Protein AF-A0A3A2Z4V1-F1 (afdb_monomer)

Foldseek 3Di:
DQPDDDVLSVVLVVLVCLQQVAADDDPVDPDDPVNDDPNNDGDADDWDDDPVDIDTHHHPHDPVSLVVSLVVLVPDPDPSSVVSSCDSVVHDDDDQADDPDPVVSVVVVVVVVVVVVVVVVCVVVNDDDDLLPRLLCCLCPVLVPDDDPDPVVVVVSVVSSVVSCVSSVVD

Radius of gyration: 25.1 Å; Cα contacts (8 Å, |Δi|>4): 135; chains: 1; bounding box: 52×49×65 Å

Nearest PDB structures (foldseek):
  5da8-assembly2_S  TM=8.248E-01  e=1.178E-10  Chlorobaculum tepidum TLS
  2cgt-assembly1_H  TM=9.045E-01  e=7.597E-10  Escherichia coli
  4ki8-assembly1_D  TM=7.919E-01  e=4.082E-10  Escherichia coli
  3wvl-assembly1_C  TM=5.494E-01  e=1.772E-09  Escherichia coli K-12
  1svt-assembly1_A  TM=5.442E-01  e=5.482E-09  Escherichia coli

Solvent-accessible surface area (backbone atoms only — not comparable to full-atom values): 10223 Å² total; per-residue (Å²): 130,81,63,75,61,74,70,56,22,56,51,51,48,46,53,50,15,47,41,19,46,23,61,73,81,43,94,89,47,96,60,54,80,92,70,68,51,77,80,40,52,51,44,58,75,45,74,49,76,60,100,88,50,76,48,82,37,66,46,65,26,54,68,66,61,48,50,54,51,46,55,70,46,68,79,51,101,39,75,75,42,49,56,51,42,48,62,69,71,64,63,82,89,83,87,86,76,79,56,96,43,74,69,50,29,52,54,52,44,51,53,51,50,52,50,53,51,53,51,50,51,34,70,74,78,47,83,74,62,64,80,40,48,46,40,44,52,43,43,56,62,62,58,63,70,63,81,60,93,46,70,68,52,45,51,49,53,51,51,50,47,56,56,52,42,44,61,44,74,70,113

Sequence (171 aa):
KAPGFGDNRKSILGDIGILTNATVFTDELDIKLEKATPDMLGSTGSITITKEDTIILNGEGSKDAIAQRCEQIRGYEKEKLQERLAKLSGGVAVIKVGGASEVEVGEKKDRVVDALNATRAAVEEGILPGGGTALIKAAANALGGVQPSNFDQQLGVSIIKNAITRPARRI

Secondary structure (DSSP, 8-state):
--SSSHHHHHHHHHHHHHHHTPPPP-TTSS--GGG--GGGS--EEEEEE-SS-EEEEEE---HHHHHHHHHHHHT---HHHHHHHHHHHS---------SSHHHHHHHHHHHHHHHHHHHHHHHH----TTTHHHHHHHHHTSTT---SSHHHHHHHHHHHHHHHHHHHH-

Mean predicted aligned error: 8.97 Å

Structure (mmCIF, N/CA/C/O backbone):
data_AF-A0A3A2Z4V1-F1
#
_entry.id   AF-A0A3A2Z4V1-F1
#
loop_
_atom_site.group_PDB
_atom_site.id
_atom_site.type_symbol
_atom_site.label_atom_id
_atom_site.label_alt_id
_atom_site.label_comp_id
_atom_site.label_asym_id
_atom_site.label_entity_id
_atom_site.label_seq_id
_atom_site.pdbx_PDB_ins_code
_atom_site.Cartn_x
_atom_site.Cartn_y
_atom_site.Cartn_z
_atom_site.occupancy
_atom_site.B_iso_or_equiv
_atom_site.auth_seq_id
_atom_site.auth_comp_id
_atom_site.auth_asym_id
_atom_site.auth_atom_id
_atom_site.pdbx_PDB_model_num
ATOM 1 N N . LYS A 1 1 ? 0.049 13.207 13.310 1.00 84.06 1 LYS A N 1
ATOM 2 C CA . LYS A 1 1 ? -0.432 14.558 12.907 1.00 84.06 1 LYS A CA 1
ATOM 3 C C . LYS A 1 1 ? -1.834 14.408 12.332 1.00 84.06 1 LYS A C 1
ATOM 5 O O . LYS A 1 1 ? -2.084 13.378 11.724 1.00 84.06 1 LYS A O 1
ATOM 10 N N . ALA A 1 2 ? -2.730 15.379 12.524 1.00 84.94 2 ALA A N 1
ATOM 11 C CA . ALA A 1 2 ? -4.074 15.281 11.955 1.00 84.94 2 ALA A CA 1
ATOM 12 C C . ALA A 1 2 ? -4.019 15.362 10.413 1.00 84.94 2 ALA A C 1
ATOM 14 O O . ALA A 1 2 ? -3.345 16.260 9.895 1.00 84.94 2 ALA A O 1
ATOM 15 N N . PRO A 1 3 ? -4.691 14.453 9.686 1.00 85.06 3 PRO A N 1
ATOM 16 C CA . PRO A 1 3 ? -4.718 14.470 8.227 1.00 85.06 3 PRO A CA 1
ATOM 17 C C . PRO A 1 3 ? -5.536 15.660 7.699 1.00 85.06 3 PRO A C 1
ATOM 19 O O . PRO A 1 3 ? -6.578 16.017 8.248 1.00 85.06 3 PRO A O 1
ATOM 22 N N . GLY A 1 4 ? -5.068 16.276 6.612 1.00 84.56 4 GLY A N 1
ATOM 23 C CA . GLY A 1 4 ? -5.753 17.391 5.953 1.00 84.56 4 GLY A CA 1
ATOM 24 C C . GLY A 1 4 ? -5.625 18.759 6.646 1.00 84.56 4 GLY A C 1
ATOM 25 O O . GLY A 1 4 ? -4.877 18.965 7.611 1.00 84.56 4 GLY A O 1
ATOM 26 N N . PHE A 1 5 ? -6.366 19.736 6.119 1.00 85.06 5 PHE A N 1
ATOM 27 C CA . PHE A 1 5 ? -6.348 21.135 6.559 1.00 85.06 5 PHE A CA 1
ATOM 28 C C . PHE A 1 5 ? -7.760 21.734 6.588 1.00 85.06 5 PHE A C 1
ATOM 30 O O . PHE A 1 5 ? -8.630 21.285 5.842 1.00 85.06 5 PHE A O 1
ATOM 37 N N . GLY A 1 6 ? -7.981 22.733 7.450 1.00 86.81 6 GLY A N 1
ATOM 38 C CA . GLY A 1 6 ? -9.272 23.421 7.591 1.00 86.81 6 GLY A CA 1
ATOM 39 C C . GLY A 1 6 ? -10.429 22.466 7.904 1.00 86.81 6 GLY A C 1
ATOM 40 O O . GLY A 1 6 ? -10.278 21.531 8.693 1.00 86.81 6 GLY A O 1
ATOM 41 N N . ASP A 1 7 ? -11.562 22.658 7.232 1.00 83.44 7 ASP A N 1
ATOM 42 C CA . ASP A 1 7 ? -12.784 21.866 7.445 1.00 83.44 7 ASP A CA 1
ATOM 43 C C . ASP A 1 7 ? -12.637 20.395 7.040 1.00 83.44 7 ASP A C 1
ATOM 45 O O . ASP A 1 7 ? -13.273 19.509 7.621 1.00 83.44 7 ASP A O 1
ATOM 49 N N . ASN A 1 8 ? -11.727 20.093 6.107 1.00 83.06 8 ASN A N 1
ATOM 50 C CA . ASN A 1 8 ? -11.405 18.709 5.764 1.00 83.06 8 ASN A CA 1
ATOM 51 C C . ASN A 1 8 ? -10.764 17.975 6.944 1.00 83.06 8 ASN A C 1
ATOM 53 O O . ASN A 1 8 ? -11.051 16.800 7.148 1.00 83.06 8 ASN A O 1
ATOM 57 N N . ARG A 1 9 ? -9.935 18.656 7.745 1.00 87.44 9 ARG A N 1
ATOM 58 C CA . ARG A 1 9 ? -9.332 18.052 8.941 1.00 87.44 9 ARG A CA 1
ATOM 59 C C . ARG A 1 9 ? -10.400 17.688 9.967 1.00 87.44 9 ARG A C 1
ATOM 61 O O . ARG A 1 9 ? -10.394 16.567 10.461 1.00 87.44 9 ARG A O 1
ATOM 68 N N . LYS A 1 10 ? -11.324 18.611 10.253 1.00 86.56 10 LYS A N 1
ATOM 69 C CA . LYS A 1 10 ? -12.451 18.370 11.171 1.00 86.56 10 LYS A CA 1
ATOM 70 C C . LYS A 1 10 ? -13.300 17.191 10.693 1.00 86.56 10 LYS A C 1
ATOM 72 O O . LYS A 1 10 ? -13.620 16.301 11.470 1.00 86.56 10 LYS A O 1
ATOM 77 N N . SER A 1 11 ? -13.577 17.144 9.391 1.00 87.38 11 SER A N 1
ATOM 78 C CA . SER A 1 11 ? -14.369 16.075 8.783 1.00 87.38 11 SER A CA 1
ATOM 79 C C . SER A 1 11 ? -13.695 14.702 8.876 1.00 87.38 11 SER A C 1
ATOM 81 O O . SER A 1 11 ? -14.363 13.738 9.236 1.00 87.38 11 SER A O 1
ATOM 83 N N . ILE A 1 12 ? -12.388 14.607 8.594 1.00 88.44 12 ILE A N 1
ATOM 84 C CA . ILE A 1 12 ? -11.640 13.340 8.688 1.00 88.44 12 ILE A CA 1
ATOM 85 C C . ILE A 1 12 ? -11.493 12.896 10.148 1.00 88.44 12 ILE A C 1
ATOM 87 O O . ILE A 1 12 ? -11.623 11.712 10.439 1.00 88.44 12 ILE A O 1
ATOM 91 N N . LEU A 1 13 ? -11.254 13.823 11.081 1.00 88.88 13 LEU A N 1
ATOM 92 C CA . LEU A 1 13 ? -11.234 13.490 12.507 1.00 88.88 13 LEU A CA 1
ATOM 93 C C . LEU A 1 13 ? -12.601 12.983 12.979 1.00 88.88 13 LEU A C 1
ATOM 95 O O . LEU A 1 13 ? -12.645 12.011 13.722 1.00 88.88 13 LEU A O 1
ATOM 99 N N . GLY A 1 14 ? -13.697 13.582 12.503 1.00 88.12 14 GLY A N 1
ATOM 100 C CA . GLY A 1 14 ? -15.056 13.092 12.747 1.00 88.12 14 GLY A CA 1
ATOM 101 C C . GLY A 1 14 ? -15.277 11.674 12.223 1.00 88.12 14 GLY A C 1
ATOM 102 O O . GLY A 1 14 ? -15.846 10.844 12.924 1.00 88.12 14 GLY A O 1
ATOM 103 N N . ASP A 1 15 ? -14.774 11.369 11.025 1.00 89.19 15 ASP A N 1
ATOM 104 C CA . ASP A 1 15 ? -14.846 10.021 10.449 1.00 89.19 15 ASP A CA 1
ATOM 105 C C . ASP A 1 15 ? -14.077 8.997 11.302 1.00 89.19 15 ASP A C 1
ATOM 107 O O . ASP A 1 15 ? -14.582 7.907 11.565 1.00 89.19 15 ASP A O 1
ATOM 111 N N . ILE A 1 16 ? -12.880 9.360 11.781 1.00 88.81 16 ILE A N 1
ATOM 112 C CA . ILE A 1 16 ? -12.089 8.523 12.697 1.00 88.81 16 ILE A CA 1
ATOM 113 C C . ILE A 1 16 ? -12.826 8.341 14.027 1.00 88.81 16 ILE A C 1
ATOM 115 O O . ILE A 1 16 ? -12.856 7.230 14.542 1.00 88.81 16 ILE A O 1
ATOM 119 N N . GLY A 1 17 ? -13.449 9.398 14.556 1.00 89.12 17 GLY A N 1
ATOM 120 C CA . GLY A 1 17 ? -14.242 9.329 15.782 1.00 89.12 17 GLY A CA 1
ATOM 121 C C . GLY A 1 17 ? -15.422 8.369 15.658 1.00 89.12 17 GLY A C 1
ATOM 122 O O . GLY A 1 17 ? -15.602 7.517 16.518 1.00 89.12 17 GLY A O 1
ATOM 123 N N . ILE A 1 18 ? -16.162 8.410 14.546 1.00 89.00 18 ILE A N 1
ATOM 124 C CA . ILE A 1 18 ? -17.247 7.448 14.281 1.00 89.00 18 ILE A CA 1
ATOM 125 C C . ILE A 1 18 ? -16.701 6.016 14.196 1.00 89.00 18 ILE A C 1
ATOM 127 O O . ILE A 1 18 ? -17.328 5.090 14.707 1.00 89.00 18 ILE A O 1
ATOM 131 N N . LEU A 1 19 ? -15.526 5.827 13.588 1.00 87.81 19 LEU A N 1
ATOM 132 C CA . LEU A 1 19 ? -14.892 4.514 13.452 1.00 87.81 19 LEU A CA 1
ATOM 133 C C . LEU A 1 19 ? -14.431 3.933 14.798 1.00 87.81 19 LEU A C 1
ATOM 135 O O . LEU A 1 19 ? -14.532 2.725 14.996 1.00 87.81 19 LEU A O 1
ATOM 139 N N . THR A 1 20 ? -13.934 4.760 15.718 1.00 89.12 20 THR A N 1
ATOM 140 C CA . THR A 1 20 ? -13.425 4.327 17.034 1.00 89.12 20 THR A CA 1
ATOM 141 C C . THR A 1 20 ? -14.421 4.511 18.178 1.00 89.12 20 THR A C 1
ATOM 143 O O . THR A 1 20 ? -14.085 4.195 19.315 1.00 89.12 20 THR A O 1
ATOM 146 N N . ASN A 1 21 ? -15.627 5.016 17.900 1.00 88.25 21 ASN A N 1
ATOM 147 C CA . ASN A 1 21 ? -16.599 5.459 18.904 1.00 88.25 21 ASN A CA 1
ATOM 148 C C . ASN A 1 21 ? -16.075 6.590 19.822 1.00 88.25 21 ASN A C 1
ATOM 150 O O . ASN A 1 21 ? -16.443 6.677 20.989 1.00 88.25 21 ASN A O 1
ATOM 154 N N . ALA A 1 22 ? -15.202 7.459 19.301 1.00 88.31 22 ALA A N 1
ATOM 155 C CA . ALA A 1 22 ? -14.701 8.633 20.013 1.00 88.31 22 ALA A CA 1
ATOM 156 C C . ALA A 1 22 ? -15.542 9.883 19.737 1.00 88.31 22 ALA A C 1
ATOM 158 O O . ALA A 1 22 ? -16.026 10.106 18.624 1.00 88.31 22 ALA A O 1
ATOM 159 N N . THR A 1 23 ? -15.583 10.781 20.719 1.00 85.00 23 THR A N 1
ATOM 160 C CA . THR A 1 23 ? -16.081 12.145 20.524 1.00 85.00 23 THR A CA 1
ATOM 161 C C . THR A 1 23 ? -14.919 13.060 20.141 1.00 85.00 23 THR A C 1
ATOM 163 O O . THR A 1 23 ? -13.904 13.127 20.832 1.00 85.00 23 THR A O 1
ATOM 166 N N . VAL A 1 24 ? -15.043 13.773 19.019 1.00 84.44 24 VAL A N 1
ATOM 167 C CA . VAL A 1 24 ? -14.017 14.723 18.568 1.00 84.44 24 VAL A CA 1
ATOM 168 C C . VAL A 1 24 ? -14.227 16.059 19.267 1.00 84.44 24 VAL A C 1
ATOM 170 O O . VAL A 1 24 ? -15.249 16.708 19.070 1.00 84.44 24 VAL A O 1
ATOM 173 N N . PHE A 1 25 ? -13.242 16.493 20.050 1.00 82.94 25 PHE A N 1
ATOM 174 C CA . PHE A 1 25 ? -13.252 17.811 20.679 1.00 82.94 25 PHE A CA 1
ATOM 175 C C . PHE A 1 25 ? -12.932 18.885 19.632 1.00 82.94 25 PHE A C 1
ATOM 177 O O . PHE A 1 25 ? -11.852 18.893 19.036 1.00 82.94 25 PHE A O 1
ATOM 184 N N . THR A 1 26 ? -13.874 19.791 19.401 1.00 77.06 26 THR A N 1
ATOM 185 C CA . THR A 1 26 ? -13.714 20.960 18.526 1.00 77.06 26 THR A CA 1
ATOM 186 C C . THR A 1 26 ? -14.158 22.199 19.280 1.00 77.06 26 THR A C 1
ATOM 188 O O . THR A 1 26 ? -15.121 22.103 20.025 1.00 77.06 26 THR A O 1
ATOM 191 N N . ASP A 1 27 ? -13.551 23.359 19.026 1.00 71.56 27 ASP A N 1
ATOM 192 C CA . ASP A 1 27 ? -13.893 24.620 19.715 1.00 71.56 27 ASP A CA 1
ATOM 193 C C . ASP A 1 27 ? -15.361 25.068 19.525 1.00 71.56 27 ASP A C 1
ATOM 195 O O . ASP A 1 27 ? -15.857 25.917 20.258 1.00 71.56 27 ASP A O 1
ATOM 199 N N . GLU A 1 28 ? -16.064 24.495 18.542 1.00 67.38 28 GLU A N 1
ATOM 200 C CA . GLU A 1 28 ? -17.502 24.696 18.293 1.00 67.38 28 GLU A CA 1
ATOM 201 C C . GLU A 1 28 ? -18.402 23.875 19.232 1.00 67.38 28 GLU A C 1
ATOM 203 O O . GLU A 1 28 ? -19.570 24.206 19.425 1.00 67.38 28 GLU A O 1
ATOM 208 N N . LEU A 1 29 ? -17.868 22.797 19.809 1.00 64.69 29 LEU A N 1
ATOM 209 C CA . LEU A 1 29 ? -18.536 21.978 20.811 1.00 64.69 29 LEU A CA 1
ATOM 210 C C . LEU A 1 29 ? -18.071 22.486 22.178 1.00 64.69 29 LEU A C 1
ATOM 212 O O . LEU A 1 29 ? -16.876 22.505 22.452 1.00 64.69 29 LEU A O 1
ATOM 216 N N . ASP A 1 30 ? -18.998 22.862 23.061 1.00 62.91 30 ASP A N 1
ATOM 217 C CA . ASP A 1 30 ? -18.708 23.430 24.396 1.00 62.91 30 ASP A CA 1
ATOM 218 C C . ASP A 1 30 ? -18.134 22.393 25.400 1.00 62.91 30 ASP A C 1
ATOM 220 O O . ASP A 1 30 ? -18.304 22.464 26.619 1.00 62.91 30 ASP A O 1
ATOM 224 N N . ILE A 1 31 ? -17.458 21.367 24.880 1.00 70.06 31 ILE A N 1
ATOM 225 C CA . ILE A 1 31 ? -16.825 20.288 25.624 1.00 70.06 31 ILE A CA 1
ATOM 226 C C . ILE A 1 31 ? -15.334 20.605 25.713 1.00 70.06 31 ILE A C 1
ATOM 228 O O . ILE A 1 31 ? -14.548 20.326 24.808 1.00 70.06 31 ILE A O 1
ATOM 232 N N . LYS A 1 32 ? -14.937 21.202 26.837 1.00 75.31 32 LYS A N 1
ATOM 233 C CA . LYS A 1 32 ? -13.526 21.455 27.146 1.00 75.31 32 LYS A CA 1
ATOM 234 C C . LYS A 1 32 ? -12.796 20.151 27.458 1.00 75.31 32 LYS A C 1
ATOM 236 O O . LYS A 1 32 ? -13.354 19.263 28.101 1.00 75.31 32 LYS A O 1
ATOM 241 N N . LEU A 1 33 ? -11.510 20.098 27.104 1.00 76.44 33 LEU A N 1
ATOM 242 C CA . LEU A 1 33 ? -10.627 18.956 27.375 1.00 76.44 33 LEU A CA 1
ATOM 243 C C . LEU A 1 33 ? -10.563 18.594 28.873 1.00 76.44 33 LEU A C 1
ATOM 245 O O . LEU A 1 33 ? -10.378 17.438 29.232 1.00 76.44 33 LEU A O 1
ATOM 249 N N . GLU A 1 34 ? -10.772 19.583 29.744 1.00 79.12 34 GLU A N 1
ATOM 250 C CA . GLU A 1 34 ? -10.817 19.437 31.206 1.00 79.12 34 GLU A CA 1
ATOM 251 C C . GLU A 1 34 ? -11.976 18.559 31.705 1.00 79.12 34 GLU A C 1
ATOM 253 O O . GLU A 1 34 ? -11.914 18.039 32.815 1.00 79.12 34 GLU A O 1
ATOM 258 N N . LYS A 1 35 ? -13.037 18.395 30.904 1.00 80.50 35 LYS A N 1
ATOM 259 C CA . LYS A 1 35 ? -14.222 17.589 31.235 1.00 80.50 35 LYS A CA 1
ATOM 260 C C . LYS A 1 35 ? -14.280 16.268 30.460 1.00 80.50 35 LYS A C 1
ATOM 262 O O . LYS A 1 35 ? -15.342 15.653 30.399 1.00 80.50 35 LYS A O 1
ATOM 267 N N . ALA A 1 36 ? -13.177 15.846 29.842 1.00 81.25 36 ALA A N 1
ATOM 268 C CA . ALA A 1 36 ? -13.138 14.599 29.090 1.00 81.25 36 ALA A CA 1
ATOM 269 C C . ALA A 1 36 ? -13.385 13.397 30.018 1.00 81.25 36 ALA A C 1
ATOM 271 O O . ALA A 1 36 ? -12.679 13.210 31.011 1.00 81.25 36 ALA A O 1
ATOM 272 N N . THR A 1 37 ? -14.381 12.574 29.686 1.00 83.75 37 THR A N 1
ATOM 273 C CA . THR A 1 37 ? -14.623 11.286 30.348 1.00 83.75 37 THR A CA 1
ATOM 274 C C . THR A 1 37 ? -14.018 10.143 29.528 1.00 83.75 37 THR A C 1
ATOM 276 O O . THR A 1 37 ? -13.835 10.294 28.317 1.00 83.75 37 THR A O 1
ATOM 279 N N . PRO A 1 38 ? -13.718 8.982 30.143 1.00 83.56 38 PRO A N 1
ATOM 280 C CA . PRO A 1 38 ? -13.247 7.805 29.410 1.00 83.56 38 PRO A CA 1
ATOM 281 C C . PRO A 1 38 ? -14.186 7.383 28.274 1.00 83.56 38 PRO A C 1
ATOM 283 O O . PRO A 1 38 ? -13.709 6.956 27.233 1.00 83.56 38 PRO A O 1
ATOM 286 N N . ASP A 1 39 ? -15.496 7.592 28.434 1.00 82.94 39 ASP A N 1
ATOM 287 C CA . ASP A 1 39 ? -16.513 7.264 27.423 1.00 82.94 39 ASP A CA 1
ATOM 288 C C . ASP A 1 39 ? -16.410 8.119 26.148 1.00 82.94 39 ASP A C 1
ATOM 290 O O . ASP A 1 39 ? -16.962 7.765 25.111 1.00 82.94 39 ASP A O 1
ATOM 294 N N . MET A 1 40 ? -15.724 9.266 26.213 1.00 84.06 40 MET A N 1
ATOM 295 C CA . MET A 1 40 ? -15.474 10.122 25.048 1.00 84.06 40 MET A CA 1
ATOM 296 C C . MET A 1 40 ? -14.239 9.681 24.255 1.00 84.06 40 MET A C 1
ATOM 298 O O . MET A 1 40 ? -14.038 10.144 23.128 1.00 84.06 40 MET A O 1
ATOM 302 N N . LEU A 1 41 ? -13.398 8.821 24.836 1.00 85.88 41 LEU A N 1
ATOM 303 C CA . LEU A 1 41 ? -12.207 8.287 24.190 1.00 85.88 41 LEU A CA 1
ATOM 304 C C . LEU A 1 41 ? -12.590 7.066 23.353 1.00 85.88 41 LEU A C 1
ATOM 306 O O . LEU A 1 41 ? -13.305 6.182 23.812 1.00 85.88 41 LEU A O 1
ATOM 310 N N . GLY A 1 42 ? -12.101 7.018 22.116 1.00 86.50 42 GLY A N 1
ATOM 311 C CA . GLY A 1 42 ? -12.352 5.879 21.239 1.00 86.50 42 GLY A CA 1
ATOM 312 C C . GLY A 1 42 ? -11.459 4.688 21.547 1.00 86.50 42 GLY A C 1
ATOM 313 O O . GLY A 1 42 ? -10.327 4.841 22.009 1.00 86.50 42 GLY A O 1
ATOM 314 N N . SER A 1 43 ? -11.951 3.516 21.169 1.00 87.50 43 SER A N 1
ATOM 315 C CA . SER A 1 43 ? -11.275 2.232 21.321 1.00 87.50 43 SER A CA 1
ATOM 316 C C . SER A 1 43 ? -11.059 1.569 19.964 1.00 87.50 43 SER A C 1
ATOM 318 O O . SER A 1 43 ? -11.840 1.722 19.018 1.00 87.50 43 SER A O 1
ATOM 320 N N . THR A 1 44 ? -9.958 0.832 19.849 1.00 90.25 44 THR A N 1
ATOM 321 C CA . THR A 1 44 ? -9.606 0.085 18.640 1.00 90.25 44 THR A CA 1
ATOM 322 C C . THR A 1 44 ? -8.736 -1.112 19.001 1.00 90.25 44 THR A C 1
ATOM 324 O O . THR A 1 44 ? -7.961 -1.054 19.953 1.00 90.25 44 THR A O 1
ATOM 327 N N . GLY A 1 45 ? -8.834 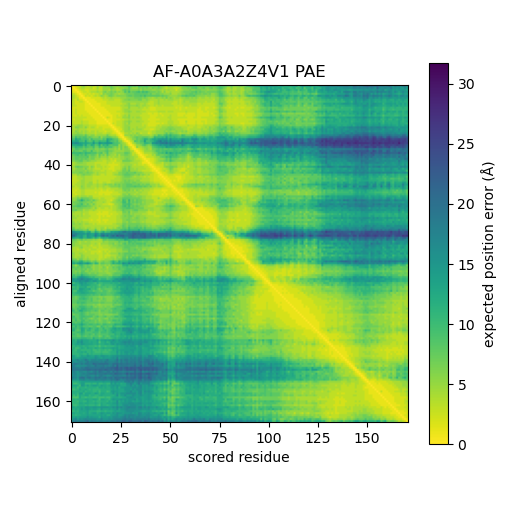-2.192 18.228 1.00 86.88 45 GLY A N 1
ATOM 328 C CA . GLY A 1 45 ? -8.099 -3.427 18.498 1.00 86.88 45 GLY A CA 1
ATOM 329 C C . GLY A 1 45 ? -6.580 -3.286 18.368 1.00 86.88 45 GLY A C 1
ATOM 330 O O . GLY A 1 45 ? -5.842 -3.749 19.234 1.00 86.88 45 GLY A O 1
ATOM 331 N N . SER A 1 46 ? -6.088 -2.656 17.298 1.00 87.69 46 SER A N 1
ATOM 332 C CA . SER A 1 46 ? -4.658 -2.361 17.159 1.00 87.69 46 SER A CA 1
ATOM 333 C C . SER A 1 46 ? -4.391 -1.152 16.268 1.00 87.69 46 SER A C 1
ATOM 335 O O . SER A 1 46 ? -5.170 -0.818 15.379 1.00 87.69 46 SER A O 1
ATOM 337 N N . ILE A 1 47 ? -3.269 -0.475 16.514 1.00 90.00 47 ILE A N 1
ATOM 338 C CA . ILE A 1 47 ? -2.819 0.676 15.725 1.00 90.00 47 ILE A CA 1
ATOM 339 C C . ILE A 1 47 ? -1.378 0.423 15.300 1.00 90.00 47 ILE A C 1
ATOM 341 O O . ILE A 1 47 ? -0.534 0.083 16.127 1.00 90.00 47 ILE A O 1
ATOM 345 N N . THR A 1 48 ? -1.091 0.599 14.013 1.00 88.94 48 THR A N 1
ATOM 346 C CA . THR A 1 48 ? 0.273 0.557 13.470 1.00 88.94 48 THR A CA 1
ATOM 347 C C . THR A 1 48 ? 0.626 1.926 12.908 1.00 88.94 48 THR A C 1
ATOM 349 O O . THR A 1 48 ? -0.099 2.456 12.067 1.00 88.94 48 THR A O 1
ATOM 352 N N . ILE A 1 49 ? 1.731 2.505 13.375 1.00 91.62 49 ILE A N 1
ATOM 353 C CA . ILE A 1 49 ? 2.202 3.829 12.955 1.00 91.62 49 ILE A CA 1
ATOM 354 C C . ILE A 1 49 ? 3.563 3.656 12.287 1.00 91.62 49 ILE A C 1
ATOM 356 O O . ILE A 1 49 ? 4.499 3.148 12.905 1.00 91.62 49 ILE A O 1
ATOM 360 N N . THR A 1 50 ? 3.671 4.079 11.032 1.00 88.56 50 THR A N 1
ATOM 361 C CA . THR A 1 50 ? 4.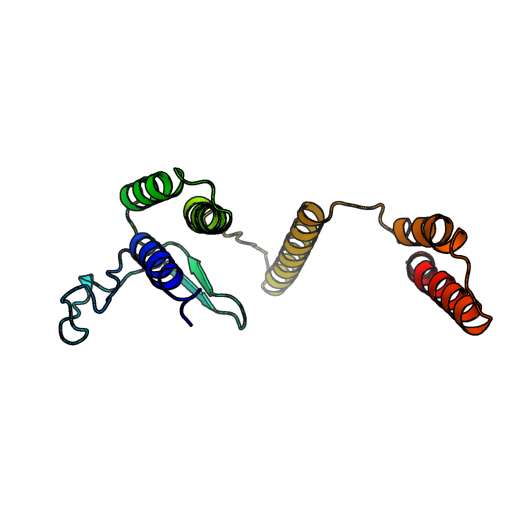939 4.183 10.304 1.00 88.56 50 THR A CA 1
ATOM 362 C C . THR A 1 50 ? 5.334 5.658 10.180 1.00 88.56 50 THR A C 1
ATOM 364 O O . THR A 1 50 ? 4.663 6.551 10.701 1.00 88.56 50 THR A O 1
ATOM 367 N N . LYS A 1 51 ? 6.459 5.943 9.517 1.00 86.94 51 LYS A N 1
ATOM 368 C CA . LYS A 1 51 ? 6.917 7.324 9.296 1.00 86.94 51 LYS A CA 1
ATOM 369 C C . LYS A 1 51 ? 5.910 8.150 8.481 1.00 86.94 51 LYS A C 1
ATOM 371 O O . LYS A 1 51 ? 5.815 9.359 8.685 1.00 86.94 51 LYS A O 1
ATOM 376 N N . GLU A 1 52 ? 5.201 7.498 7.567 1.00 86.88 52 GLU A N 1
ATOM 377 C CA . GLU A 1 52 ? 4.340 8.147 6.575 1.00 86.88 52 GLU A CA 1
ATOM 378 C C . GLU A 1 52 ? 2.857 7.852 6.832 1.00 86.88 52 GLU A C 1
ATOM 380 O O . GLU A 1 52 ? 2.027 8.742 6.650 1.00 86.88 52 GLU A O 1
ATOM 385 N N . ASP A 1 53 ? 2.537 6.676 7.387 1.00 86.56 53 ASP A N 1
ATOM 386 C CA . ASP A 1 53 ? 1.166 6.184 7.506 1.00 86.56 53 ASP A CA 1
ATOM 387 C C . ASP A 1 53 ? 0.744 5.870 8.945 1.00 86.56 53 ASP A C 1
ATOM 389 O O . ASP A 1 53 ? 1.539 5.570 9.838 1.00 86.56 53 ASP A O 1
ATOM 393 N N . THR A 1 54 ? -0.566 5.905 9.178 1.00 89.56 54 THR A N 1
ATOM 394 C CA . THR A 1 54 ? -1.201 5.437 10.415 1.00 89.56 54 THR A CA 1
ATOM 395 C C . THR A 1 54 ? -2.376 4.544 10.052 1.00 89.56 54 THR A C 1
ATOM 397 O O . THR A 1 54 ? -3.303 4.982 9.374 1.00 89.56 54 THR A O 1
ATOM 400 N N . ILE A 1 55 ? -2.335 3.293 10.508 1.00 88.19 55 ILE A N 1
ATOM 401 C CA . ILE A 1 55 ? -3.337 2.266 10.221 1.00 88.19 55 ILE A CA 1
ATOM 402 C C . ILE A 1 55 ? -4.051 1.922 11.526 1.00 88.19 55 ILE A C 1
ATOM 404 O O . ILE A 1 55 ? -3.414 1.501 12.493 1.00 88.19 55 ILE A O 1
ATOM 408 N N . ILE A 1 56 ? -5.370 2.100 11.540 1.00 88.50 56 ILE A N 1
ATOM 409 C CA . ILE A 1 56 ? -6.247 1.788 12.672 1.00 88.50 56 ILE A CA 1
ATOM 410 C C . ILE A 1 56 ? -7.019 0.513 12.323 1.00 88.50 56 ILE A C 1
ATOM 412 O O . ILE A 1 56 ? -7.681 0.453 11.287 1.00 88.50 56 ILE A O 1
ATOM 416 N N . LEU A 1 57 ? -6.907 -0.513 13.165 1.00 85.56 57 LEU A N 1
ATOM 417 C CA . LEU A 1 57 ? -7.498 -1.833 12.956 1.00 85.56 57 LEU A CA 1
ATOM 418 C C . LEU A 1 57 ? -8.571 -2.112 14.008 1.00 85.56 57 LEU A C 1
ATOM 420 O O . LEU A 1 57 ? -8.322 -1.982 15.209 1.00 85.56 57 LEU A O 1
ATOM 424 N N . ASN A 1 58 ? -9.728 -2.590 13.541 1.00 82.31 58 ASN A N 1
ATOM 425 C CA . ASN A 1 58 ? -10.877 -2.981 14.364 1.00 82.31 58 ASN A CA 1
ATOM 426 C C . ASN A 1 58 ? -11.315 -1.876 15.339 1.00 82.31 58 ASN A C 1
ATOM 428 O O . ASN A 1 58 ? -11.158 -2.027 16.548 1.00 82.31 58 ASN A O 1
ATOM 432 N N . GLY A 1 59 ? -11.839 -0.767 14.815 1.00 84.38 59 GLY A N 1
ATOM 433 C CA . GLY A 1 59 ? -12.471 0.256 15.650 1.00 84.38 59 GLY A CA 1
ATOM 434 C C . GLY A 1 59 ? -13.778 -0.244 16.275 1.00 84.38 59 GLY A C 1
ATOM 435 O O . GLY A 1 59 ? -14.489 -1.039 15.661 1.00 84.38 59 GLY A O 1
ATOM 436 N N . GLU A 1 60 ? -14.092 0.220 17.486 1.00 84.94 60 GLU A N 1
ATOM 437 C CA . GLU A 1 60 ? -15.318 -0.152 18.218 1.00 84.94 60 GLU A CA 1
ATOM 438 C C . GLU A 1 60 ? -16.565 0.662 17.808 1.00 84.94 60 GLU A C 1
ATOM 440 O O . GLU A 1 60 ? -17.586 0.651 18.493 1.00 84.94 60 GLU A O 1
ATOM 445 N N . GLY A 1 61 ? -16.512 1.367 16.675 1.00 84.00 61 GLY A N 1
ATOM 446 C CA . GLY A 1 61 ? -17.647 2.097 16.117 1.00 84.00 61 GLY A CA 1
ATOM 447 C C . GLY A 1 61 ? -18.825 1.193 15.736 1.00 84.00 61 GLY A C 1
ATOM 448 O O . GLY A 1 61 ? -18.656 0.091 15.208 1.00 84.00 61 GLY A O 1
ATOM 449 N N . SER A 1 62 ? -20.049 1.685 15.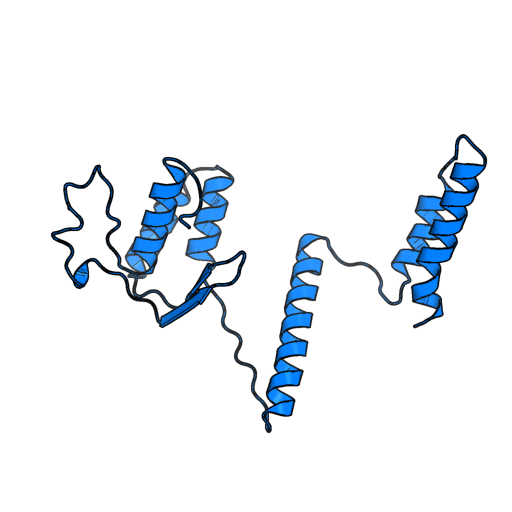951 1.00 86.44 62 SER A N 1
ATOM 450 C CA . SER A 1 62 ? -21.262 0.985 15.510 1.00 86.44 62 SER A CA 1
ATOM 451 C C . SER A 1 62 ? -21.317 0.884 13.983 1.00 86.44 62 SER A C 1
ATOM 453 O O . SER A 1 62 ? -21.138 1.876 13.271 1.00 86.44 62 SER A O 1
ATOM 455 N N . LYS A 1 63 ? -21.642 -0.311 13.469 1.00 84.44 63 LYS A N 1
ATOM 456 C CA . LYS A 1 63 ? -21.821 -0.550 12.026 1.00 84.44 63 LYS A CA 1
ATOM 457 C C . LYS A 1 63 ? -22.879 0.369 11.418 1.00 84.44 63 LYS A C 1
ATOM 459 O O . LYS A 1 63 ? -22.685 0.845 10.303 1.00 84.44 63 LYS A O 1
ATOM 464 N N . ASP A 1 64 ? -23.942 0.662 12.164 1.00 88.06 64 ASP A N 1
ATOM 465 C CA . ASP A 1 64 ? -25.024 1.535 11.703 1.00 88.06 64 ASP A CA 1
ATOM 466 C C . ASP A 1 64 ? -24.546 2.984 11.576 1.00 88.06 64 ASP A C 1
ATOM 468 O O . ASP A 1 64 ? -24.828 3.646 10.579 1.00 88.06 64 ASP A O 1
ATOM 472 N N . ALA A 1 65 ? -23.746 3.458 12.536 1.00 86.62 65 ALA A N 1
ATOM 473 C CA . ALA A 1 65 ? -23.165 4.798 12.494 1.00 86.62 65 ALA A CA 1
ATOM 474 C C . ALA A 1 65 ? -22.189 4.956 11.313 1.00 86.62 65 ALA A C 1
ATOM 476 O O . ALA A 1 65 ? -22.208 5.970 10.613 1.00 86.62 65 ALA A O 1
ATOM 477 N N . ILE A 1 66 ? -21.376 3.930 11.038 1.00 87.12 66 ILE A N 1
ATOM 478 C CA . ILE A 1 66 ? -20.462 3.907 9.887 1.00 87.12 66 ILE A CA 1
ATOM 479 C C . ILE A 1 66 ? -21.247 3.868 8.566 1.00 87.12 66 ILE A C 1
ATOM 481 O O . ILE A 1 66 ? -20.895 4.584 7.626 1.00 87.12 66 ILE A O 1
ATOM 485 N N . ALA A 1 67 ? -22.322 3.078 8.483 1.00 86.38 67 ALA A N 1
ATOM 486 C CA . ALA A 1 67 ? -23.168 2.991 7.294 1.00 86.38 67 ALA A CA 1
ATOM 487 C C . ALA A 1 67 ? -23.871 4.325 6.998 1.00 86.38 67 ALA A C 1
ATOM 489 O O . ALA A 1 67 ? -23.775 4.831 5.879 1.00 86.38 67 ALA A O 1
ATOM 490 N N . GLN A 1 68 ? -24.476 4.948 8.015 1.00 88.75 68 GLN A N 1
ATOM 491 C CA . GLN A 1 68 ? -25.083 6.277 7.900 1.00 88.75 68 GLN A CA 1
ATOM 492 C C . GLN A 1 68 ? -24.059 7.324 7.457 1.00 88.75 68 GLN A C 1
ATOM 494 O O . GLN A 1 68 ? -24.341 8.158 6.595 1.00 88.75 68 GLN A O 1
ATOM 499 N N . ARG A 1 69 ? -22.835 7.263 7.994 1.00 86.44 69 ARG A N 1
ATOM 500 C CA . ARG A 1 69 ? -21.762 8.168 7.579 1.00 86.44 69 ARG A CA 1
ATOM 501 C C . ARG A 1 69 ? -21.357 7.953 6.123 1.00 86.44 69 ARG A C 1
ATOM 503 O O . ARG A 1 69 ? -21.155 8.926 5.398 1.00 86.44 69 ARG A O 1
ATOM 510 N N . CYS A 1 70 ? -21.272 6.702 5.6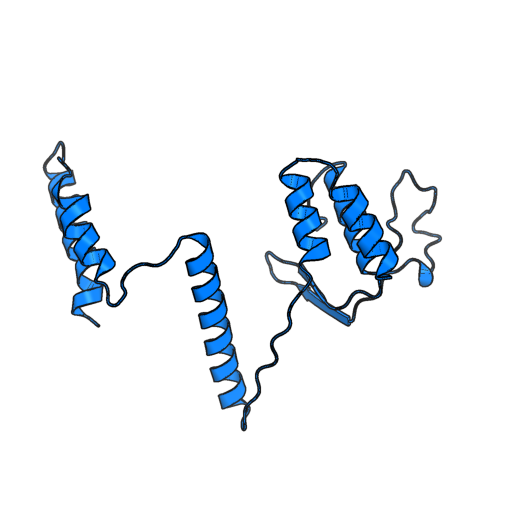78 1.00 86.00 70 CYS A N 1
ATOM 511 C CA . CYS A 1 70 ? -21.009 6.376 4.280 1.00 86.00 70 CYS A CA 1
ATOM 512 C C . CYS A 1 70 ? -22.098 6.933 3.351 1.00 86.00 70 CYS A C 1
ATOM 514 O O . CYS A 1 70 ? -21.763 7.479 2.302 1.00 86.00 70 CYS A O 1
ATOM 516 N N . GLU A 1 71 ? -23.377 6.841 3.728 1.00 86.62 71 GLU A N 1
ATOM 517 C CA . GLU A 1 71 ? -24.493 7.390 2.944 1.00 86.62 71 GLU A CA 1
ATOM 518 C C . GLU A 1 71 ? -24.452 8.918 2.853 1.00 86.62 71 GLU A C 1
ATOM 520 O O . GLU A 1 71 ? -24.587 9.464 1.758 1.00 86.62 71 GLU A O 1
ATOM 525 N N . GLN A 1 72 ? -24.166 9.609 3.963 1.00 84.50 72 GLN A N 1
ATOM 526 C CA . GLN A 1 72 ? -24.001 11.069 3.979 1.00 84.50 72 GLN A CA 1
ATOM 527 C C . GLN A 1 72 ? -22.917 11.548 3.002 1.00 84.50 72 GLN A C 1
ATOM 529 O O . GLN A 1 72 ? -23.053 12.602 2.383 1.00 84.50 72 GLN A O 1
ATOM 534 N N . ILE A 1 73 ? -21.831 10.782 2.864 1.00 83.38 73 ILE A N 1
ATOM 535 C CA . ILE A 1 73 ? -20.699 11.132 1.996 1.00 83.38 73 ILE A CA 1
ATOM 536 C C . ILE A 1 73 ? -20.983 10.765 0.526 1.00 83.38 73 ILE A C 1
ATOM 538 O O . ILE A 1 73 ? -20.461 11.421 -0.376 1.00 83.38 73 ILE A O 1
ATOM 542 N N . ARG A 1 74 ? -21.836 9.762 0.265 1.00 78.38 74 ARG A N 1
ATOM 543 C CA . ARG A 1 74 ? -22.107 9.213 -1.078 1.00 78.38 74 ARG A CA 1
ATOM 544 C C . ARG A 1 74 ? -22.836 10.191 -2.014 1.00 78.38 74 ARG A C 1
ATOM 546 O O . ARG A 1 74 ? -22.746 10.038 -3.225 1.00 78.38 74 ARG A O 1
ATOM 553 N N . GLY A 1 75 ? -23.530 11.194 -1.473 1.00 65.75 75 GLY A N 1
ATOM 554 C CA . GLY A 1 75 ? -24.371 12.126 -2.239 1.00 65.75 75 GLY A CA 1
ATOM 555 C C . GLY A 1 75 ? -23.649 13.228 -3.029 1.00 65.75 75 GLY A C 1
ATOM 556 O O . GLY A 1 75 ? -24.322 14.015 -3.686 1.00 65.75 75 GLY A O 1
ATOM 557 N N . TYR A 1 76 ? -22.316 13.325 -2.971 1.00 59.28 76 TYR A N 1
ATOM 558 C CA . TYR A 1 76 ? -21.568 14.434 -3.578 1.00 59.28 76 TYR A CA 1
ATOM 559 C C . TYR A 1 76 ? -20.394 13.950 -4.445 1.00 59.28 76 TYR A C 1
ATOM 561 O O . TYR A 1 76 ? -19.475 13.293 -3.956 1.00 59.28 76 TYR A O 1
ATOM 569 N N . GLU A 1 77 ? -20.363 14.358 -5.717 1.00 57.94 77 GLU A N 1
ATOM 570 C CA . GLU A 1 77 ? -19.274 14.064 -6.663 1.00 57.94 77 GLU A CA 1
ATOM 571 C C . GLU A 1 77 ? -18.078 15.003 -6.454 1.00 57.94 77 GL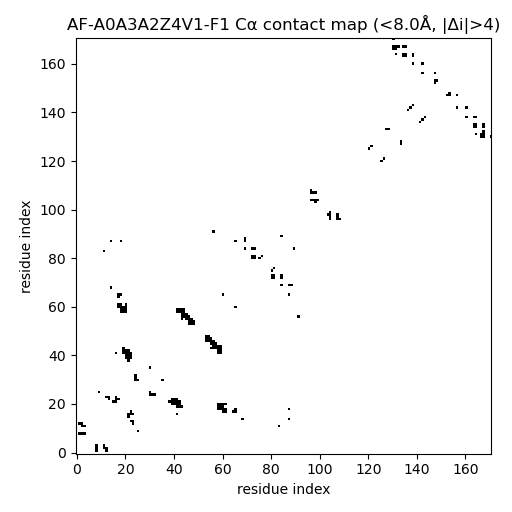U A C 1
ATOM 573 O O . GLU A 1 77 ? -17.846 15.960 -7.192 1.00 57.94 77 GLU A O 1
ATOM 578 N N . LYS A 1 78 ? -17.307 14.756 -5.393 1.00 76.31 78 LYS A N 1
ATOM 579 C CA . LYS A 1 78 ? -15.997 15.387 -5.195 1.00 76.31 78 LYS A CA 1
ATOM 580 C C . LYS A 1 78 ? -14.954 14.306 -4.952 1.00 76.31 78 LYS A C 1
ATOM 582 O O . LYS A 1 78 ? -15.117 13.488 -4.052 1.00 76.31 78 LYS A O 1
ATOM 587 N N . GLU A 1 79 ? -13.849 14.372 -5.685 1.00 77.38 79 GLU A N 1
ATOM 588 C CA . GLU A 1 79 ? -12.694 13.462 -5.591 1.00 77.38 79 GLU A CA 1
ATOM 589 C C . GLU A 1 79 ? -12.226 13.258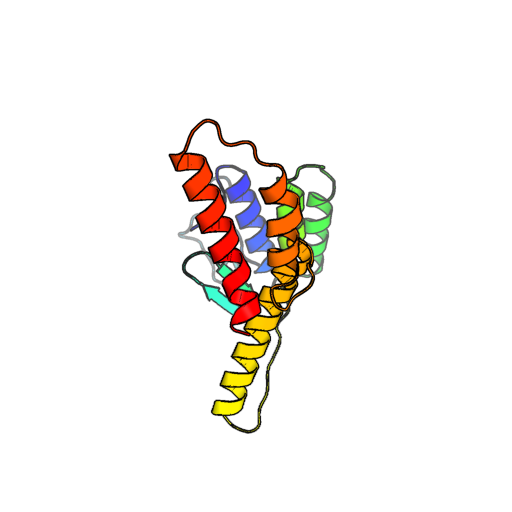 -4.133 1.00 77.38 79 GLU A C 1
ATOM 591 O O . GLU A 1 79 ? -12.059 12.138 -3.657 1.00 77.38 79 GLU A O 1
ATOM 596 N N . LYS A 1 80 ? -12.172 14.345 -3.350 1.00 78.81 80 LYS A N 1
ATOM 597 C CA . LYS A 1 80 ? -11.817 14.307 -1.917 1.00 78.81 80 LYS A CA 1
ATOM 598 C C . LYS A 1 80 ? -12.830 13.568 -1.030 1.00 78.81 80 LYS A C 1
ATOM 600 O O . LYS A 1 80 ? -12.465 13.066 0.030 1.00 78.81 80 LYS A O 1
ATOM 605 N N . LEU A 1 81 ? -14.112 13.554 -1.400 1.00 81.69 81 LEU A N 1
ATOM 606 C CA . LEU A 1 81 ? -15.155 12.836 -0.657 1.00 81.69 81 LEU A CA 1
ATOM 607 C C . LEU A 1 81 ? -15.162 11.351 -1.020 1.00 81.69 81 LEU A C 1
ATOM 609 O O . LEU A 1 81 ? -15.339 10.521 -0.13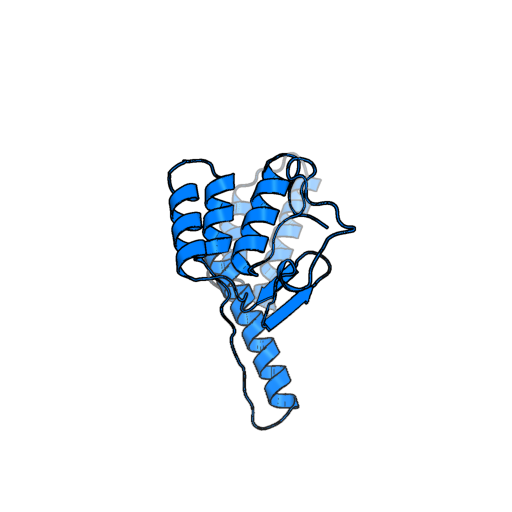2 1.00 81.69 81 LEU A O 1
ATOM 613 N N . GLN A 1 82 ? -14.877 11.016 -2.280 1.00 81.00 82 GLN A N 1
ATOM 614 C CA . GLN A 1 82 ? -14.668 9.632 -2.705 1.00 81.00 82 GLN A CA 1
ATOM 615 C C . GLN A 1 82 ? -13.476 8.995 -1.984 1.00 81.00 82 GLN A C 1
ATOM 617 O O . GLN A 1 82 ? -13.601 7.878 -1.491 1.00 81.00 82 GLN A O 1
ATOM 622 N N . GLU A 1 83 ? -12.365 9.721 -1.818 1.00 81.81 83 GLU A N 1
ATOM 623 C CA . GLU A 1 83 ? -11.204 9.230 -1.062 1.00 81.81 83 GLU A CA 1
ATOM 624 C C . GLU A 1 83 ? -11.565 8.900 0.401 1.00 81.81 83 GLU A C 1
ATOM 626 O O . GLU A 1 83 ? -11.151 7.878 0.950 1.00 81.81 83 GLU A O 1
ATOM 631 N N . ARG A 1 84 ? -12.387 9.740 1.041 1.00 84.75 84 ARG A N 1
ATOM 632 C CA . ARG A 1 84 ? -12.873 9.503 2.411 1.00 84.75 84 ARG A CA 1
ATOM 633 C C . ARG A 1 84 ? -13.826 8.316 2.488 1.00 84.75 84 ARG A C 1
ATOM 635 O O . ARG A 1 84 ? -13.693 7.486 3.384 1.00 84.75 84 ARG A O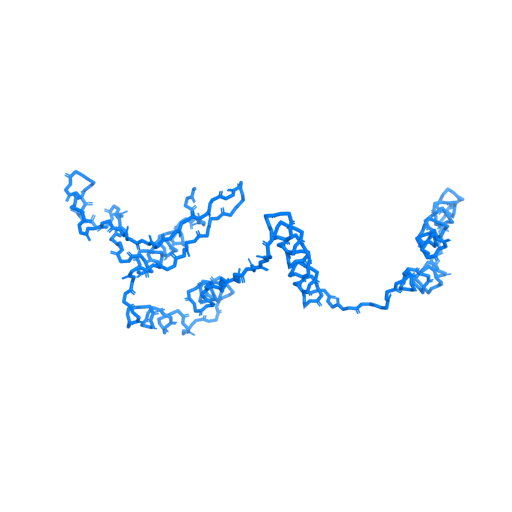 1
ATOM 642 N N . LEU A 1 85 ? -14.759 8.218 1.542 1.00 84.00 85 LEU A N 1
ATOM 643 C CA . LEU A 1 85 ? -15.684 7.093 1.450 1.00 84.00 85 LEU A CA 1
ATOM 644 C C . LEU A 1 85 ? -14.922 5.782 1.258 1.00 84.00 85 LEU A C 1
ATOM 646 O O . LEU A 1 85 ? -15.242 4.799 1.920 1.00 84.00 85 LEU A O 1
ATOM 650 N N . ALA A 1 86 ? -13.893 5.767 0.410 1.00 83.50 86 ALA A N 1
ATOM 651 C CA . ALA A 1 86 ? -13.048 4.598 0.197 1.00 83.50 86 ALA A CA 1
ATOM 652 C C . ALA A 1 86 ? -12.336 4.172 1.490 1.00 83.50 86 ALA A C 1
ATOM 654 O O . ALA A 1 86 ? -12.313 2.987 1.807 1.00 83.50 86 ALA A O 1
ATOM 655 N N . LYS A 1 87 ? -11.834 5.124 2.289 1.00 83.94 87 LYS A N 1
ATOM 656 C CA . LYS A 1 87 ? -11.194 4.827 3.584 1.00 83.94 87 LYS A CA 1
ATOM 657 C C . LYS A 1 87 ? -12.171 4.277 4.630 1.00 83.94 87 LYS A C 1
ATOM 659 O O . LYS A 1 87 ? -11.792 3.399 5.396 1.00 83.94 87 LYS A O 1
ATOM 664 N N . LEU A 1 88 ? -13.416 4.760 4.657 1.00 82.19 88 LEU A N 1
ATOM 665 C CA . LEU A 1 88 ? -14.444 4.283 5.594 1.00 82.19 88 LEU A CA 1
ATOM 666 C C . LEU A 1 88 ? -15.070 2.943 5.179 1.00 82.19 88 LEU A C 1
ATOM 668 O O . LEU A 1 88 ? -15.309 2.090 6.027 1.00 82.19 88 LEU A O 1
ATOM 672 N N . SER A 1 89 ? -15.341 2.756 3.886 1.00 79.56 89 SER A N 1
ATOM 673 C CA . SER A 1 89 ? -16.019 1.561 3.360 1.00 79.56 89 SER A CA 1
ATOM 674 C C . SER A 1 89 ? -15.069 0.421 2.998 1.00 79.56 89 SER A C 1
ATOM 676 O O . SER A 1 89 ? -15.453 -0.741 3.102 1.00 79.56 89 SER A O 1
ATOM 678 N N . GLY A 1 90 ? -13.834 0.734 2.592 1.00 75.50 90 GLY A N 1
ATOM 679 C CA . GLY A 1 90 ? -12.844 -0.250 2.153 1.00 75.50 90 GLY A CA 1
ATOM 680 C C . GLY A 1 90 ? -12.313 -1.126 3.286 1.00 75.50 90 GLY A C 1
ATOM 681 O O . GLY A 1 90 ? -11.870 -2.247 3.036 1.00 75.50 90 GLY A O 1
ATOM 682 N N . GLY A 1 91 ? -12.404 -0.649 4.531 1.00 78.81 91 GLY A N 1
ATOM 683 C CA . GLY A 1 91 ? -11.923 -1.369 5.705 1.00 78.81 91 GLY A CA 1
ATOM 684 C C . GLY A 1 91 ? -10.435 -1.721 5.614 1.00 78.81 91 GLY A C 1
ATOM 685 O O . GLY A 1 91 ? -9.684 -1.170 4.808 1.00 78.81 91 GLY A O 1
ATOM 686 N N . VAL A 1 92 ? -9.995 -2.652 6.462 1.00 81.69 92 VAL A N 1
ATOM 687 C CA . VAL A 1 92 ? -8.620 -3.159 6.434 1.00 81.69 92 VAL A CA 1
ATOM 688 C C . VAL A 1 92 ? -8.636 -4.681 6.471 1.00 81.69 92 VAL A C 1
ATOM 690 O O . VAL A 1 92 ? -9.155 -5.287 7.407 1.00 81.69 92 VAL A O 1
ATOM 693 N N . ALA A 1 93 ? -8.053 -5.306 5.449 1.00 82.38 93 ALA A N 1
ATOM 694 C CA . ALA A 1 93 ? -7.878 -6.751 5.396 1.00 82.38 93 ALA A CA 1
ATOM 695 C C . ALA A 1 93 ? -6.580 -7.155 6.110 1.00 82.38 93 ALA A C 1
ATOM 697 O O . ALA A 1 93 ? -5.509 -6.622 5.820 1.00 82.38 93 ALA A O 1
ATOM 698 N N . VAL A 1 94 ? -6.668 -8.123 7.025 1.00 83.44 94 VAL A N 1
ATOM 699 C CA . VAL A 1 94 ? -5.509 -8.668 7.744 1.00 83.44 94 VAL A CA 1
ATOM 700 C C . VAL A 1 94 ? -5.216 -10.074 7.232 1.00 83.44 94 VAL A C 1
ATOM 702 O O . VAL A 1 94 ? -6.029 -10.982 7.401 1.00 83.44 94 VAL A O 1
ATOM 705 N N . ILE A 1 95 ? -4.037 -10.264 6.637 1.00 87.12 95 ILE A N 1
ATOM 706 C CA . ILE A 1 95 ? -3.561 -11.568 6.164 1.00 87.12 95 ILE A CA 1
ATOM 707 C C . ILE A 1 95 ? -2.647 -12.165 7.234 1.00 87.12 95 ILE A C 1
ATOM 709 O O . ILE A 1 95 ? -1.606 -11.597 7.563 1.00 87.12 95 ILE A O 1
ATOM 713 N N . LYS A 1 96 ? -3.035 -13.317 7.789 1.00 88.12 96 LYS A N 1
ATOM 714 C CA . LYS A 1 96 ? -2.230 -14.054 8.772 1.00 88.12 96 LYS A CA 1
ATOM 715 C C . LYS A 1 96 ? -1.425 -15.136 8.057 1.00 88.12 96 LYS A C 1
ATOM 717 O O . LYS A 1 96 ? -2.004 -16.067 7.504 1.00 88.12 96 LYS A O 1
ATOM 722 N N . VAL A 1 97 ? -0.101 -15.012 8.078 1.00 89.50 97 VAL A N 1
ATOM 723 C CA . VAL A 1 97 ? 0.823 -15.975 7.464 1.00 89.50 97 VAL A CA 1
ATOM 724 C C . VAL A 1 97 ? 1.359 -16.914 8.544 1.00 89.50 97 VAL A C 1
ATOM 726 O O . VAL A 1 97 ? 1.880 -16.454 9.556 1.00 89.50 97 VAL A O 1
ATOM 729 N N . GLY A 1 98 ? 1.203 -18.225 8.339 1.00 91.94 98 GLY A N 1
ATOM 730 C CA . GLY A 1 98 ? 1.671 -19.271 9.254 1.00 91.94 98 GLY A CA 1
ATOM 731 C C . GLY A 1 98 ? 2.795 -20.132 8.665 1.00 91.94 98 GLY A C 1
ATOM 732 O O . GLY A 1 98 ? 2.968 -20.222 7.446 1.00 91.94 98 GLY A O 1
ATOM 733 N N . GLY A 1 99 ? 3.544 -20.804 9.538 1.00 90.06 99 GLY A N 1
ATOM 734 C CA . GLY A 1 99 ? 4.686 -21.653 9.189 1.00 90.06 99 GLY A CA 1
ATOM 735 C C . GLY A 1 99 ? 5.034 -22.618 10.321 1.00 90.06 99 GLY A C 1
ATOM 736 O O . GLY A 1 99 ? 4.536 -22.458 11.434 1.00 90.06 99 GLY A O 1
ATOM 737 N N . ALA A 1 100 ? 5.846 -23.637 10.022 1.00 91.50 100 ALA A N 1
ATOM 738 C CA . ALA A 1 100 ? 6.223 -24.654 11.005 1.00 91.50 100 ALA A CA 1
ATOM 739 C C . ALA A 1 100 ? 7.361 -24.184 11.928 1.00 91.50 100 ALA A C 1
ATOM 741 O O . ALA A 1 100 ? 7.478 -24.659 13.054 1.00 91.50 100 ALA A O 1
ATOM 742 N N . SER A 1 101 ? 8.180 -23.233 11.469 1.00 94.06 101 SER A N 1
ATOM 743 C CA . SER A 1 101 ? 9.268 -22.616 12.233 1.00 94.06 101 SER A CA 1
ATOM 744 C C . SER A 1 101 ? 9.245 -21.091 12.106 1.00 94.06 101 SER A C 1
ATOM 746 O O . SER A 1 101 ? 8.679 -20.546 11.159 1.00 94.06 101 SER A O 1
ATOM 748 N N . GLU A 1 102 ? 9.885 -20.389 13.043 1.00 90.25 102 GLU A N 1
ATOM 749 C CA . GLU A 1 102 ? 9.987 -18.921 13.020 1.00 90.25 102 GLU A CA 1
ATOM 750 C C . GLU A 1 102 ? 10.663 -18.407 11.738 1.00 90.25 102 GLU A C 1
ATOM 752 O O . GLU A 1 102 ? 10.207 -17.435 11.136 1.00 90.25 102 GLU A O 1
ATOM 757 N N . VAL A 1 103 ? 11.687 -19.123 11.262 1.00 93.38 103 VAL A N 1
ATOM 758 C CA . VAL A 1 103 ? 12.404 -18.797 10.021 1.00 93.38 103 VAL A CA 1
ATOM 759 C C . VAL A 1 103 ? 11.480 -18.906 8.806 1.00 93.38 103 VAL A C 1
ATOM 761 O O . VAL A 1 103 ? 11.465 -18.014 7.960 1.00 93.38 103 VAL A O 1
ATOM 764 N N . GLU A 1 104 ? 10.659 -19.957 8.733 1.00 92.81 104 GLU A N 1
ATOM 765 C CA . GLU A 1 104 ? 9.677 -20.109 7.652 1.00 92.81 104 GLU A CA 1
ATOM 766 C C . GLU A 1 104 ? 8.583 -19.044 7.693 1.00 92.81 104 GLU A C 1
ATOM 768 O O . GLU A 1 104 ? 8.126 -18.595 6.643 1.00 92.81 104 GLU A O 1
ATOM 773 N N . VAL A 1 105 ? 8.122 -18.662 8.888 1.00 94.31 105 VAL A N 1
ATOM 774 C CA . VAL A 1 105 ? 7.118 -17.601 9.037 1.00 94.31 105 VAL A CA 1
ATOM 775 C C . VAL A 1 105 ? 7.682 -16.277 8.533 1.00 94.31 105 VAL A C 1
ATOM 777 O O . VAL A 1 105 ? 6.983 -15.574 7.805 1.00 94.31 105 VAL A O 1
ATOM 780 N N . GLY A 1 106 ? 8.936 -15.961 8.875 1.00 92.06 106 GLY A N 1
ATOM 781 C CA . GLY A 1 106 ? 9.632 -14.774 8.379 1.00 92.06 106 GLY A CA 1
ATOM 782 C C . GLY A 1 106 ? 9.731 -14.758 6.854 1.00 92.06 106 GLY A C 1
ATOM 783 O O . GLY A 1 106 ? 9.240 -13.834 6.213 1.00 92.06 106 GLY A O 1
ATOM 784 N N . GLU A 1 107 ? 10.255 -15.829 6.261 1.00 94.62 107 GLU A N 1
ATOM 785 C CA . GLU A 1 107 ? 10.442 -15.919 4.809 1.00 94.62 107 GLU A CA 1
ATOM 786 C C . GLU A 1 107 ? 9.109 -15.890 4.038 1.00 94.62 107 GLU A C 1
ATOM 788 O O . GLU A 1 107 ? 8.980 -15.189 3.031 1.00 94.62 107 GLU A O 1
ATOM 793 N N . LYS A 1 108 ? 8.069 -16.579 4.530 1.00 93.75 108 LYS A N 1
ATOM 794 C CA . LYS A 1 108 ? 6.732 -16.526 3.918 1.00 93.75 108 LYS A CA 1
ATOM 795 C C . LYS A 1 108 ? 6.100 -15.150 4.056 1.00 93.75 108 LYS A C 1
ATOM 797 O O . LYS A 1 108 ? 5.412 -14.711 3.137 1.00 93.75 108 LYS A O 1
ATOM 802 N N . LYS A 1 109 ? 6.293 -14.480 5.194 1.00 92.88 109 LYS A N 1
ATOM 803 C CA . LYS A 1 109 ? 5.801 -13.118 5.402 1.00 92.88 109 LYS A CA 1
ATOM 804 C C . LYS A 1 109 ? 6.428 -12.178 4.376 1.00 92.88 109 LYS A C 1
ATOM 806 O O . LYS A 1 109 ? 5.677 -11.463 3.720 1.00 92.88 109 LYS A O 1
ATOM 811 N N . ASP A 1 110 ? 7.744 -12.230 4.195 1.00 94.12 110 ASP A N 1
ATOM 812 C CA . ASP A 1 110 ? 8.450 -11.372 3.239 1.00 94.12 110 ASP A CA 1
ATOM 813 C C . ASP A 1 110 ? 7.976 -11.639 1.803 1.00 94.12 110 ASP A C 1
ATOM 815 O O . ASP A 1 110 ? 7.581 -10.709 1.103 1.00 94.12 110 ASP A O 1
ATOM 819 N N . ARG A 1 111 ? 7.836 -12.913 1.403 1.00 94.75 111 ARG A N 1
ATOM 820 C CA . ARG A 1 111 ? 7.264 -13.276 0.091 1.00 94.75 111 ARG A CA 1
ATOM 821 C C . ARG A 1 111 ? 5.849 -12.743 -0.129 1.00 94.75 111 ARG A C 1
ATOM 823 O O . ARG A 1 111 ? 5.515 -12.313 -1.231 1.00 94.75 111 ARG A O 1
ATOM 830 N N . VAL A 1 112 ? 4.995 -12.805 0.892 1.00 94.25 112 VAL A N 1
ATOM 831 C CA . VAL A 1 112 ? 3.616 -12.301 0.805 1.00 94.25 112 VAL A CA 1
ATOM 832 C C . VAL A 1 112 ? 3.598 -10.777 0.716 1.00 94.25 112 VAL A C 1
ATOM 834 O O . VAL A 1 112 ? 2.807 -10.233 -0.053 1.00 94.25 112 VAL A O 1
ATOM 837 N N . VAL A 1 113 ? 4.467 -10.087 1.458 1.00 91.25 113 VAL A N 1
ATOM 838 C CA . VAL A 1 113 ? 4.609 -8.626 1.385 1.00 91.25 113 VAL A CA 1
ATOM 839 C C . VAL A 1 113 ? 5.077 -8.203 -0.007 1.00 91.25 113 VAL A C 1
ATOM 841 O O . VAL A 1 113 ? 4.463 -7.321 -0.609 1.00 91.25 113 VAL A O 1
ATOM 844 N N . ASP A 1 114 ? 6.084 -8.875 -0.560 1.00 94.62 114 ASP A N 1
ATOM 845 C CA . ASP A 1 114 ? 6.581 -8.604 -1.910 1.00 94.62 114 ASP A CA 1
ATOM 846 C C . ASP A 1 114 ? 5.501 -8.844 -2.970 1.00 94.62 114 ASP A C 1
ATOM 848 O O . ASP A 1 114 ? 5.270 -7.994 -3.833 1.00 94.62 114 ASP A O 1
ATOM 852 N N . ALA A 1 115 ? 4.773 -9.961 -2.878 1.00 93.88 115 ALA A N 1
ATOM 853 C CA . ALA A 1 115 ? 3.676 -10.271 -3.792 1.00 93.88 115 ALA A CA 1
ATOM 854 C C . ALA A 1 115 ? 2.533 -9.244 -3.706 1.00 93.88 115 ALA A C 1
ATOM 856 O O . ALA A 1 115 ? 1.972 -8.845 -4.730 1.00 93.88 115 ALA A O 1
ATOM 857 N N . LEU A 1 116 ? 2.190 -8.785 -2.501 1.00 90.69 116 LEU A N 1
ATOM 858 C CA . LEU A 1 116 ? 1.160 -7.769 -2.289 1.00 90.69 116 LEU A CA 1
ATOM 859 C C . LEU A 1 116 ? 1.568 -6.422 -2.900 1.00 90.69 116 LEU A C 1
ATOM 861 O O . LEU A 1 116 ? 0.763 -5.777 -3.568 1.00 90.69 116 LEU A O 1
ATOM 865 N N . ASN A 1 117 ? 2.823 -6.015 -2.727 1.00 89.94 117 ASN A N 1
ATOM 866 C CA . ASN A 1 117 ? 3.330 -4.778 -3.316 1.00 89.94 117 ASN A CA 1
ATOM 867 C C . ASN A 1 117 ? 3.402 -4.872 -4.849 1.00 89.94 117 ASN A C 1
ATOM 869 O O . ASN A 1 117 ? 2.969 -3.952 -5.541 1.00 89.94 117 ASN A O 1
ATOM 873 N N . ALA A 1 118 ? 3.865 -6.004 -5.390 1.00 93.31 118 ALA A N 1
ATOM 874 C CA . ALA A 1 118 ? 3.934 -6.232 -6.832 1.00 93.31 118 ALA A CA 1
ATOM 875 C C . ALA A 1 118 ? 2.546 -6.247 -7.494 1.00 93.31 118 ALA A C 1
ATOM 877 O O . ALA A 1 118 ? 2.361 -5.675 -8.566 1.00 93.31 118 ALA A O 1
ATOM 878 N N . THR A 1 119 ? 1.554 -6.874 -6.856 1.00 93.81 119 THR A N 1
ATOM 879 C CA . THR A 1 119 ? 0.177 -6.908 -7.373 1.00 93.81 119 THR A CA 1
ATOM 880 C C . THR A 1 119 ? -0.509 -5.549 -7.295 1.00 93.81 119 THR A C 1
ATOM 882 O O . THR A 1 119 ? -1.233 -5.201 -8.223 1.00 93.81 119 THR A O 1
ATOM 885 N N . ARG A 1 120 ? -0.250 -4.748 -6.252 1.00 89.25 120 ARG A N 1
ATOM 886 C CA . ARG A 1 120 ? -0.723 -3.355 -6.184 1.00 89.25 120 ARG A CA 1
ATOM 887 C C . ARG A 1 120 ? -0.170 -2.516 -7.333 1.00 89.25 120 ARG A C 1
ATOM 889 O O . ARG A 1 120 ? -0.958 -1.949 -8.082 1.00 89.25 120 ARG A O 1
ATOM 896 N N . ALA A 1 121 ? 1.147 -2.539 -7.542 1.00 90.44 121 ALA A N 1
ATOM 897 C CA . ALA A 1 121 ? 1.780 -1.823 -8.652 1.00 90.44 121 ALA A CA 1
ATOM 898 C C . ALA A 1 121 ? 1.233 -2.273 -10.021 1.00 90.44 121 ALA A C 1
ATOM 900 O O . ALA A 1 121 ? 0.955 -1.451 -10.890 1.00 90.44 121 ALA A O 1
ATOM 901 N N . ALA A 1 122 ? 1.002 -3.578 -10.195 1.00 93.19 122 ALA A N 1
ATOM 902 C CA . ALA A 1 122 ? 0.418 -4.136 -11.413 1.00 93.19 122 ALA A CA 1
ATOM 903 C C . ALA A 1 122 ? -1.029 -3.681 -11.675 1.00 93.19 122 ALA A C 1
ATOM 905 O O . ALA A 1 122 ? -1.437 -3.577 -12.830 1.00 93.19 122 ALA A O 1
ATOM 906 N N . VAL A 1 123 ? -1.821 -3.440 -10.627 1.00 92.00 123 VAL A N 1
ATOM 907 C CA . VAL A 1 123 ? -3.192 -2.921 -10.757 1.00 92.00 123 VAL A CA 1
ATOM 908 C C . VAL A 1 123 ? -3.186 -1.423 -11.071 1.00 92.00 123 VAL A C 1
ATOM 910 O O . VAL A 1 123 ? -4.038 -0.970 -11.831 1.00 92.00 123 VAL A O 1
ATOM 913 N N . GLU A 1 124 ? -2.233 -0.669 -10.520 1.00 88.25 124 GLU A N 1
ATOM 914 C CA . GLU A 1 124 ? -2.128 0.784 -10.704 1.00 88.25 124 GLU A CA 1
ATOM 915 C C . GLU A 1 124 ? -1.599 1.174 -12.092 1.00 88.25 124 GLU A C 1
ATOM 917 O O . GLU A 1 124 ? -2.206 2.001 -12.770 1.00 88.25 124 GLU A O 1
ATOM 922 N N . GLU A 1 125 ? -0.494 0.569 -12.537 1.00 91.94 125 GLU A N 1
ATOM 923 C CA . GLU A 1 125 ? 0.191 0.946 -13.787 1.00 91.94 125 GLU A CA 1
ATOM 924 C C . GLU A 1 125 ? 0.000 -0.072 -14.925 1.00 91.94 125 GLU A C 1
ATOM 926 O O . GLU A 1 125 ? 0.390 0.170 -16.071 1.00 91.94 125 GLU A O 1
ATOM 931 N N . GLY A 1 126 ? -0.623 -1.215 -14.633 1.00 92.31 126 GLY A N 1
ATOM 932 C CA . GLY A 1 126 ? -0.770 -2.329 -15.563 1.00 92.31 126 GLY A CA 1
ATOM 933 C C . GLY A 1 126 ? 0.419 -3.296 -15.546 1.00 92.31 126 GLY A C 1
ATOM 934 O O . GLY A 1 126 ? 1.333 -3.216 -14.726 1.00 92.31 126 GLY A O 1
ATOM 935 N N . ILE A 1 127 ? 0.400 -4.261 -16.469 1.00 94.50 127 ILE A N 1
ATOM 936 C CA . ILE A 1 127 ? 1.407 -5.328 -16.556 1.00 94.50 127 ILE A CA 1
ATOM 937 C C . ILE A 1 127 ? 2.123 -5.326 -17.903 1.00 94.50 127 ILE A C 1
ATOM 939 O O . ILE A 1 127 ? 1.542 -5.022 -18.946 1.00 94.50 127 ILE A O 1
ATOM 943 N N . LEU A 1 128 ? 3.390 -5.736 -17.888 1.00 92.69 128 LEU A N 1
ATOM 944 C CA . LEU A 1 128 ? 4.219 -5.897 -19.079 1.00 92.69 128 LEU A CA 1
ATOM 945 C C . LEU A 1 128 ? 4.868 -7.291 -19.116 1.00 92.69 128 LEU A C 1
ATOM 947 O O . LEU A 1 128 ? 5.037 -7.924 -18.073 1.00 92.69 128 LEU A O 1
ATOM 951 N N . PRO A 1 129 ? 5.283 -7.780 -20.302 1.00 91.12 129 PRO A N 1
ATOM 952 C CA . PRO A 1 129 ? 6.026 -9.031 -20.412 1.00 91.12 129 PRO A CA 1
ATOM 953 C C . PRO A 1 129 ? 7.346 -8.988 -19.625 1.00 91.12 129 PRO A C 1
ATOM 955 O O . PRO A 1 129 ? 8.198 -8.127 -19.868 1.00 91.12 129 PRO A O 1
ATOM 958 N N . GLY A 1 130 ? 7.521 -9.945 -18.712 1.00 90.81 130 GLY A N 1
ATOM 959 C CA . GLY A 1 130 ? 8.691 -10.055 -17.838 1.00 90.81 130 GLY A CA 1
ATOM 960 C C . GLY A 1 130 ? 9.986 -10.501 -18.535 1.00 90.81 130 GLY A C 1
ATOM 961 O O . GLY A 1 130 ? 10.126 -10.458 -19.762 1.00 90.81 130 GLY A O 1
ATOM 962 N N . GLY A 1 131 ? 10.974 -10.908 -17.729 1.00 87.12 131 GLY A N 1
ATOM 963 C CA . GLY A 1 131 ? 12.276 -11.394 -18.216 1.00 87.12 131 GLY A CA 1
ATOM 964 C C . GLY A 1 131 ? 13.108 -10.333 -18.949 1.00 87.12 131 GLY A C 1
ATOM 965 O O . GLY A 1 131 ? 13.931 -10.659 -19.794 1.00 87.12 131 GLY A O 1
ATOM 966 N N . GLY A 1 132 ? 12.835 -9.046 -18.708 1.00 88.19 132 GLY A N 1
ATOM 967 C CA . GLY A 1 132 ? 13.452 -7.940 -19.447 1.00 88.19 132 GLY A CA 1
ATOM 968 C C . GLY A 1 132 ? 12.967 -7.790 -20.899 1.00 88.19 132 GLY A C 1
ATOM 969 O O . GLY A 1 132 ? 13.443 -6.904 -21.609 1.00 88.19 132 GLY A O 1
ATOM 970 N N . THR A 1 133 ? 11.984 -8.584 -21.340 1.00 90.50 133 THR A N 1
ATOM 971 C CA . THR A 1 133 ? 11.423 -8.523 -22.703 1.00 90.50 133 THR A CA 1
ATOM 972 C C . THR A 1 133 ? 10.802 -7.160 -22.997 1.00 90.50 133 THR A C 1
ATOM 974 O O . THR A 1 133 ? 10.994 -6.610 -24.084 1.00 90.50 133 THR A O 1
ATOM 977 N N . ALA A 1 134 ? 10.085 -6.587 -22.025 1.00 91.25 134 ALA A N 1
ATOM 978 C CA . ALA A 1 134 ? 9.526 -5.244 -22.139 1.00 91.25 134 ALA A CA 1
ATOM 979 C C . ALA A 1 134 ? 10.606 -4.186 -22.421 1.00 91.25 134 ALA A C 1
ATOM 981 O O . ALA A 1 134 ? 10.433 -3.356 -23.312 1.00 91.25 134 ALA A O 1
ATOM 982 N N . LEU A 1 135 ? 11.754 -4.269 -21.737 1.00 90.94 135 LEU A N 1
ATOM 983 C CA . LEU A 1 135 ? 12.869 -3.337 -21.923 1.00 90.94 135 LEU A CA 1
ATOM 984 C C . LEU A 1 135 ? 13.516 -3.483 -23.304 1.00 90.94 135 LEU A C 1
ATOM 986 O O . LEU A 1 135 ? 13.822 -2.477 -23.938 1.00 90.94 135 LEU A O 1
ATOM 990 N N . ILE A 1 136 ? 13.670 -4.711 -23.813 1.00 89.38 136 ILE A N 1
ATOM 991 C CA . ILE A 1 136 ? 14.181 -4.948 -25.174 1.00 89.38 136 ILE A CA 1
ATOM 992 C C . ILE A 1 136 ? 13.234 -4.342 -26.217 1.00 89.38 136 ILE A C 1
ATOM 994 O O . ILE A 1 136 ? 13.682 -3.655 -27.137 1.00 89.38 136 ILE A O 1
ATOM 998 N N . LYS A 1 137 ? 11.922 -4.562 -26.072 1.00 88.88 137 LYS A N 1
ATOM 999 C CA . LYS A 1 137 ? 10.923 -3.992 -26.986 1.00 88.88 137 LYS A CA 1
ATOM 1000 C C . LYS A 1 137 ? 10.910 -2.465 -26.927 1.00 88.88 137 LYS A C 1
ATOM 1002 O O . LYS A 1 137 ? 10.869 -1.825 -27.974 1.00 88.88 137 LYS A O 1
ATOM 1007 N N . ALA A 1 138 ? 11.015 -1.879 -25.734 1.00 87.56 138 ALA A N 1
ATOM 1008 C CA . ALA A 1 138 ? 11.130 -0.432 -25.565 1.00 87.56 138 ALA A CA 1
ATOM 1009 C C . ALA A 1 138 ? 12.407 0.120 -26.227 1.00 87.56 138 ALA A C 1
ATOM 1011 O O . ALA A 1 138 ? 12.354 1.122 -26.939 1.00 87.56 138 ALA A O 1
ATOM 1012 N N . ALA A 1 139 ? 13.540 -0.573 -26.078 1.00 86.50 139 ALA A N 1
ATOM 1013 C CA . ALA A 1 139 ? 14.808 -0.208 -26.709 1.00 86.50 139 ALA A CA 1
ATOM 1014 C C . ALA A 1 139 ? 14.738 -0.201 -28.243 1.00 86.50 139 ALA A C 1
ATOM 1016 O O . ALA A 1 139 ? 15.380 0.626 -28.893 1.00 86.50 139 ALA A O 1
ATOM 1017 N N . ALA A 1 140 ? 13.995 -1.145 -28.824 1.00 83.50 140 ALA A N 1
ATOM 1018 C CA . ALA A 1 140 ? 13.821 -1.252 -30.267 1.00 83.50 140 ALA A CA 1
ATOM 1019 C C . ALA A 1 140 ? 12.832 -0.208 -30.803 1.00 83.50 140 ALA A C 1
ATOM 1021 O O . ALA A 1 140 ? 13.147 0.492 -31.762 1.00 83.50 140 ALA A O 1
ATOM 1022 N N . ASN A 1 141 ? 11.670 -0.076 -30.161 1.00 85.19 141 ASN A N 1
ATOM 1023 C CA . ASN A 1 141 ? 10.546 0.682 -30.707 1.00 85.19 141 ASN A CA 1
ATOM 1024 C C . ASN A 1 141 ? 10.551 2.155 -30.285 1.00 85.19 141 ASN A C 1
ATOM 1026 O O . ASN A 1 141 ? 10.320 3.023 -31.119 1.00 85.19 141 ASN A O 1
ATOM 1030 N N . ALA A 1 142 ? 10.820 2.453 -29.010 1.00 82.94 142 ALA A N 1
ATOM 1031 C CA . ALA A 1 142 ? 10.758 3.823 -28.500 1.00 82.94 142 ALA A CA 1
ATOM 1032 C C . ALA A 1 142 ? 12.052 4.595 -28.795 1.00 82.94 142 ALA A C 1
ATOM 1034 O O . ALA A 1 142 ? 12.003 5.717 -29.284 1.00 82.94 142 ALA A O 1
ATOM 1035 N N . LEU A 1 143 ? 13.217 3.981 -28.556 1.00 79.94 143 LEU A N 1
ATOM 1036 C CA . LEU A 1 143 ? 14.517 4.633 -28.779 1.00 79.94 143 LEU A CA 1
ATOM 1037 C C . LEU A 1 143 ? 15.000 4.561 -30.234 1.00 79.94 143 LEU A C 1
ATOM 1039 O O . LEU A 1 143 ? 15.889 5.317 -30.612 1.00 79.94 143 LEU A O 1
ATOM 1043 N N . GLY A 1 144 ? 14.437 3.670 -31.058 1.00 73.25 144 GLY A N 1
ATOM 1044 C CA . GLY A 1 144 ? 14.778 3.573 -32.481 1.00 73.25 144 GLY A CA 1
ATOM 1045 C C . GLY A 1 144 ? 14.328 4.783 -33.307 1.00 73.25 144 GLY A C 1
ATOM 1046 O O . GLY A 1 144 ? 14.953 5.083 -34.319 1.00 73.25 144 GLY A O 1
ATOM 1047 N N . GLY A 1 145 ? 13.279 5.485 -32.866 1.00 77.94 145 GLY A N 1
ATOM 1048 C CA . GLY A 1 145 ? 12.725 6.660 -33.548 1.00 77.94 145 GLY A CA 1
ATOM 1049 C C . GLY A 1 145 ? 13.218 8.011 -33.023 1.00 77.94 145 GLY A C 1
ATOM 1050 O O . GLY A 1 145 ? 12.815 9.044 -33.553 1.00 77.94 145 GLY A O 1
ATOM 1051 N N . VAL A 1 146 ? 14.062 8.035 -31.986 1.00 84.69 146 VAL A N 1
ATOM 1052 C CA . VAL A 1 146 ? 14.563 9.289 -31.403 1.00 84.69 146 VAL A CA 1
ATOM 1053 C C . VAL A 1 146 ? 15.632 9.880 -32.317 1.00 84.69 146 VAL A C 1
ATOM 1055 O O . VAL A 1 146 ? 16.648 9.240 -32.578 1.00 84.69 146 VAL A O 1
ATOM 1058 N N . GLN A 1 147 ? 15.411 11.112 -32.778 1.00 84.19 147 GLN A N 1
ATOM 1059 C CA . GLN A 1 147 ? 16.360 11.878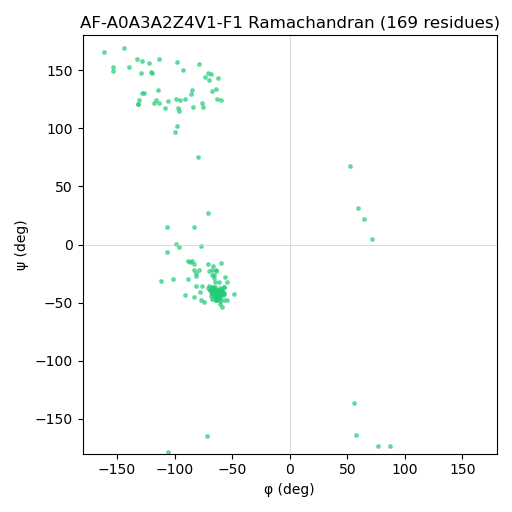 -33.588 1.00 84.19 147 GLN A CA 1
ATOM 1060 C C . GLN A 1 147 ? 17.140 12.847 -32.682 1.00 84.19 147 GLN A C 1
ATOM 1062 O O . GLN A 1 147 ? 16.582 13.864 -32.269 1.00 84.19 147 GLN A O 1
ATOM 1067 N N . PRO A 1 148 ? 18.393 12.536 -32.310 1.00 86.19 148 PRO A N 1
ATOM 1068 C CA . PRO A 1 148 ? 19.208 13.420 -31.485 1.00 86.19 148 PRO A CA 1
ATOM 1069 C C . PRO A 1 148 ? 19.699 14.632 -32.286 1.00 86.19 148 PRO A C 1
ATOM 1071 O O . PRO A 1 148 ? 20.043 14.514 -33.461 1.00 86.19 148 PRO A O 1
ATOM 1074 N N . SER A 1 149 ? 19.783 15.790 -31.630 1.00 88.69 149 SER A N 1
ATOM 1075 C CA . SER A 1 149 ? 20.199 17.045 -32.271 1.00 88.69 149 SER A CA 1
ATOM 1076 C C . SER A 1 149 ? 21.719 17.202 -32.360 1.00 88.69 149 SER A C 1
ATOM 1078 O O . SER A 1 149 ? 22.213 17.991 -33.162 1.00 88.69 149 SER A O 1
ATOM 1080 N N . ASN A 1 150 ? 22.473 16.492 -31.515 1.00 92.25 150 ASN A N 1
ATOM 1081 C CA . ASN A 1 150 ? 23.932 16.539 -31.481 1.00 92.25 150 ASN A CA 1
ATOM 1082 C C . ASN A 1 150 ? 24.549 15.162 -31.168 1.00 92.25 150 ASN A C 1
ATOM 1084 O O . ASN A 1 150 ? 23.863 14.216 -30.769 1.00 92.25 150 ASN A O 1
ATOM 1088 N N . PHE A 1 151 ? 25.867 15.066 -31.349 1.00 90.62 151 PHE A N 1
ATOM 1089 C CA . PHE A 1 151 ? 26.621 13.830 -31.137 1.00 90.62 151 PHE A CA 1
ATOM 1090 C C . PHE A 1 151 ? 26.550 13.329 -29.685 1.00 90.62 151 PHE A C 1
ATOM 1092 O O . PHE A 1 151 ? 26.370 12.135 -29.455 1.00 90.62 151 PHE A O 1
ATOM 1099 N N . ASP A 1 152 ? 26.605 14.230 -28.703 1.00 91.94 152 ASP A N 1
ATOM 1100 C CA . ASP A 1 152 ? 26.564 13.856 -27.284 1.00 91.94 152 ASP A CA 1
ATOM 1101 C C . ASP A 1 152 ? 25.219 13.227 -26.892 1.00 91.94 152 ASP A C 1
ATOM 1103 O O . ASP A 1 152 ? 25.171 12.236 -26.160 1.00 91.94 152 ASP A O 1
ATOM 1107 N N . GLN A 1 153 ? 24.111 13.740 -27.433 1.00 90.94 153 GLN A N 1
ATOM 1108 C CA . GLN A 1 153 ? 22.786 13.146 -27.260 1.00 90.94 153 GLN A CA 1
ATOM 1109 C C . GLN A 1 153 ? 22.691 11.790 -27.958 1.00 90.94 153 GLN A C 1
ATOM 1111 O O . GLN A 1 153 ? 22.112 10.860 -27.398 1.00 90.94 153 GLN A O 1
ATOM 1116 N N . GLN A 1 154 ? 23.287 11.637 -29.145 1.00 88.75 154 GLN A N 1
ATOM 1117 C CA . GLN A 1 154 ? 23.331 10.349 -29.837 1.00 88.75 154 GLN A CA 1
ATOM 1118 C C . GLN A 1 154 ? 24.096 9.298 -29.022 1.00 88.75 154 GLN A C 1
ATOM 1120 O O . GLN A 1 154 ? 23.629 8.163 -28.868 1.00 88.75 154 GLN A O 1
ATOM 1125 N N . LEU A 1 155 ? 25.232 9.687 -28.438 1.00 90.38 155 LEU A N 1
ATOM 1126 C CA . LEU A 1 155 ? 25.989 8.838 -27.528 1.00 90.38 155 LEU A CA 1
ATOM 1127 C C . LEU A 1 155 ? 25.148 8.488 -26.290 1.00 90.38 155 LEU A C 1
ATOM 1129 O O . LEU A 1 155 ? 25.050 7.311 -25.943 1.00 90.38 155 LEU A O 1
ATOM 1133 N N . GLY A 1 156 ? 24.458 9.460 -25.689 1.00 91.19 156 GLY A N 1
ATOM 1134 C CA . GLY A 1 156 ? 23.548 9.246 -24.561 1.00 91.19 156 GLY A CA 1
ATOM 1135 C C . GLY A 1 156 ? 22.434 8.235 -24.857 1.00 91.19 156 GLY A C 1
ATOM 1136 O O . GLY A 1 156 ? 22.240 7.286 -24.094 1.00 91.19 156 GLY A O 1
ATOM 1137 N N . VAL A 1 157 ? 21.759 8.361 -26.004 1.00 89.62 157 VAL A N 1
ATOM 1138 C CA . VAL A 1 157 ? 20.732 7.401 -26.452 1.00 89.62 157 VAL A CA 1
ATOM 1139 C C . VAL A 1 157 ? 21.328 6.000 -26.613 1.00 89.62 157 VAL A C 1
ATOM 1141 O O . VAL A 1 157 ? 20.725 5.017 -26.177 1.00 89.62 157 VAL A O 1
ATOM 1144 N N . SER A 1 158 ? 22.533 5.887 -27.181 1.00 88.12 158 SER A N 1
ATOM 1145 C CA . SER A 1 158 ? 23.208 4.593 -27.341 1.00 88.12 158 SER A CA 1
ATOM 1146 C C . SER A 1 158 ? 23.566 3.938 -25.998 1.00 88.12 158 SER A C 1
ATOM 1148 O O . SER A 1 158 ? 23.403 2.725 -25.839 1.00 88.12 158 SER A O 1
ATOM 1150 N N . ILE A 1 159 ? 23.984 4.733 -25.004 1.00 91.69 159 ILE A N 1
ATOM 1151 C CA . ILE A 1 159 ? 24.289 4.264 -23.647 1.00 91.69 159 ILE A CA 1
ATOM 1152 C C . ILE A 1 159 ? 23.023 3.721 -22.990 1.00 91.69 159 ILE A C 1
ATOM 1154 O O . ILE A 1 159 ? 23.044 2.602 -22.478 1.00 91.69 159 ILE A O 1
ATOM 1158 N N . ILE A 1 160 ? 21.913 4.462 -23.057 1.00 91.25 160 ILE A N 1
ATOM 1159 C CA . ILE A 1 160 ? 20.628 4.029 -22.493 1.00 91.25 160 ILE A CA 1
ATOM 1160 C C . ILE A 1 160 ? 20.170 2.734 -23.165 1.00 91.25 160 ILE A C 1
ATOM 1162 O O . ILE A 1 160 ? 19.852 1.772 -22.469 1.00 91.25 160 ILE A O 1
ATOM 1166 N N . LYS A 1 161 ? 20.218 2.656 -24.502 1.00 88.19 161 LYS A N 1
ATOM 1167 C CA . LYS A 1 161 ? 19.843 1.454 -25.266 1.00 88.19 161 LYS A CA 1
ATOM 1168 C C . LYS A 1 161 ? 20.655 0.223 -24.845 1.00 88.19 161 LYS A C 1
ATOM 1170 O O . LYS A 1 161 ? 20.110 -0.870 -24.680 1.00 88.19 161 LYS A O 1
ATOM 1175 N N . ASN A 1 162 ? 21.954 0.399 -24.623 1.00 88.44 162 ASN A N 1
ATOM 1176 C CA . ASN A 1 162 ? 22.818 -0.666 -24.122 1.00 88.44 162 ASN A CA 1
ATOM 1177 C C . ASN A 1 162 ? 22.544 -1.002 -22.649 1.00 88.44 162 ASN A C 1
ATOM 1179 O O . ASN A 1 162 ? 22.590 -2.171 -22.281 1.00 88.44 162 ASN A O 1
ATOM 1183 N N . ALA A 1 163 ? 22.244 -0.019 -21.800 1.00 91.25 163 ALA A N 1
ATOM 1184 C CA . ALA A 1 163 ? 21.971 -0.235 -20.381 1.00 91.25 163 ALA A CA 1
ATOM 1185 C C . ALA A 1 163 ? 20.670 -1.019 -20.156 1.00 91.25 163 ALA A C 1
ATOM 1187 O O . ALA A 1 163 ? 20.676 -2.013 -19.432 1.00 91.25 163 ALA A O 1
ATOM 1188 N N . ILE A 1 164 ? 19.579 -0.641 -20.826 1.00 90.12 164 ILE A N 1
ATOM 1189 C CA . ILE A 1 164 ? 18.258 -1.265 -20.633 1.00 90.12 164 ILE A CA 1
ATOM 1190 C C . ILE A 1 164 ? 18.162 -2.695 -21.183 1.00 90.12 164 ILE A C 1
ATOM 1192 O O . ILE A 1 164 ? 17.269 -3.442 -20.799 1.00 90.12 164 ILE A O 1
ATOM 1196 N N . THR A 1 165 ? 19.090 -3.110 -22.049 1.00 88.12 165 THR A N 1
ATOM 1197 C CA . THR A 1 165 ? 19.160 -4.492 -22.557 1.00 88.12 165 THR A CA 1
ATOM 1198 C C . THR A 1 165 ? 19.993 -5.421 -21.670 1.00 88.12 165 THR A C 1
ATOM 1200 O O . THR A 1 165 ? 19.897 -6.640 -21.809 1.00 88.12 165 THR A O 1
ATOM 1203 N N . ARG A 1 166 ? 20.786 -4.887 -20.728 1.00 90.00 166 ARG A N 1
ATOM 1204 C CA . ARG A 1 166 ? 21.610 -5.698 -19.812 1.00 90.00 166 ARG A CA 1
ATOM 1205 C C . ARG A 1 166 ? 20.806 -6.596 -18.868 1.00 90.00 166 ARG A C 1
ATOM 1207 O O . ARG A 1 166 ? 21.235 -7.737 -18.719 1.00 90.00 166 ARG A O 1
ATOM 1214 N N . PRO A 1 167 ? 19.681 -6.163 -18.258 1.00 90.00 167 PRO A N 1
ATOM 1215 C CA . PRO A 1 167 ? 18.905 -7.023 -17.366 1.00 90.00 167 PRO A CA 1
ATOM 1216 C C . PRO A 1 167 ? 18.503 -8.340 -18.034 1.00 90.00 167 PRO A C 1
ATOM 1218 O O . PRO A 1 167 ? 18.785 -9.403 -17.499 1.00 90.00 167 PRO A O 1
ATOM 1221 N N . ALA A 1 168 ? 17.975 -8.281 -19.260 1.00 88.62 168 ALA A N 1
ATOM 1222 C CA . ALA A 1 168 ? 17.582 -9.466 -20.024 1.00 88.62 168 ALA A CA 1
ATOM 1223 C C . ALA A 1 168 ? 18.754 -10.394 -20.401 1.00 88.62 168 ALA A C 1
ATOM 1225 O O . ALA A 1 168 ? 18.538 -11.566 -20.668 1.00 88.62 168 ALA A O 1
ATOM 1226 N N . ARG A 1 169 ? 19.992 -9.880 -20.451 1.00 87.31 169 ARG A N 1
ATOM 1227 C CA . ARG A 1 169 ? 21.200 -10.679 -20.731 1.00 87.31 169 ARG A CA 1
ATOM 1228 C C . ARG A 1 169 ? 21.813 -11.313 -19.483 1.00 87.31 169 ARG A C 1
ATOM 1230 O O . ARG A 1 169 ? 22.728 -12.119 -19.619 1.00 87.31 169 ARG A O 1
ATOM 1237 N N . ARG A 1 170 ? 21.415 -10.861 -18.290 1.00 88.25 170 ARG A N 1
ATOM 1238 C CA . ARG A 1 170 ? 21.988 -11.307 -17.015 1.00 88.25 170 ARG A CA 1
ATOM 1239 C C . ARG A 1 170 ? 21.110 -12.323 -16.286 1.00 88.25 170 ARG A C 1
ATOM 1241 O O . ARG A 1 170 ? 21.669 -13.103 -15.520 1.00 88.25 170 ARG A O 1
ATOM 1248 N N . ILE A 1 171 ? 19.793 -12.245 -16.490 1.00 80.06 171 ILE A N 1
ATOM 1249 C CA . ILE A 1 171 ? 18.805 -13.253 -16.072 1.00 80.06 171 ILE A CA 1
ATOM 1250 C C . ILE A 1 171 ? 19.142 -14.585 -16.744 1.00 80.06 171 ILE A C 1
ATOM 1252 O O . ILE A 1 171 ? 19.081 -15.608 -16.034 1.00 80.06 171 ILE A O 1
#

pLDDT: mean 86.07, std 6.51, range [57.94, 94.75]

InterPro domains:
  IPR001844 Chaperonin Cpn60/GroEL [PTHR45633] (1-171)
  IPR002423 Chaperonin Cpn60/GroEL/TCP-1 family [PF00118] (9-169)
  IPR017998 T-complex protein 1 [PR00304] (94-116)
  IPR017998 T-complex protein 1 [PR00304] (127-139)
  IPR018370 Chaperonin Cpn60, conserved site [PS00296] (121-132)
  IPR027409 GroEL-like apical domain superfamily [G3DSA:3.50.7.10] (1-91)
  IPR027409 GroEL-like apical domain superfamily [SSF52029] (1-92)
  IPR027410 TCP-1-like chaperonin intermediate domain superfamily [G3DSA:3.30.260.10] (92-126)
  IPR027413 GroEL-like equatorial domain superfamily [G3DSA:1.10.560.10] (127-171)
  IPR027413 GroEL-like equatorial domain superfamily [SSF48592] (99-171)

Organism: NCBI:txid2070753